Protein AF-A0A366KCQ7-F1 (afdb_monomer_lite)

Structure (mmCIF, N/CA/C/O backbone):
data_AF-A0A366KCQ7-F1
#
_entry.id   AF-A0A366KCQ7-F1
#
loop_
_atom_site.group_PDB
_atom_site.id
_atom_site.type_symbol
_atom_site.label_atom_id
_atom_site.label_alt_id
_atom_site.label_comp_id
_atom_site.label_asym_id
_atom_site.label_entity_id
_atom_site.label_seq_id
_atom_site.pdbx_PDB_ins_code
_atom_site.Cartn_x
_atom_site.Cartn_y
_atom_site.Cartn_z
_atom_site.occupancy
_atom_site.B_iso_or_equiv
_atom_site.auth_seq_id
_atom_site.auth_comp_id
_atom_site.auth_asym_id
_atom_site.auth_atom_id
_atom_site.pdbx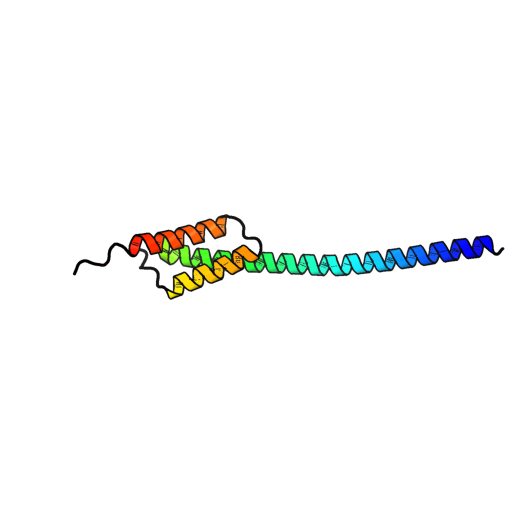_PDB_model_num
ATOM 1 N N . MET A 1 1 ? 33.353 -7.813 -54.483 1.00 62.59 1 MET A N 1
ATOM 2 C CA . MET A 1 1 ? 32.753 -6.534 -54.021 1.00 62.59 1 MET A CA 1
ATOM 3 C C . MET A 1 1 ? 31.383 -6.729 -53.371 1.00 62.59 1 MET A C 1
ATOM 5 O O . MET A 1 1 ? 31.086 -6.031 -52.416 1.00 62.59 1 MET A O 1
ATOM 9 N N . THR A 1 2 ? 30.567 -7.680 -53.828 1.00 74.12 2 THR A N 1
ATOM 10 C CA . THR A 1 2 ? 29.202 -7.935 -53.328 1.00 74.12 2 THR A CA 1
ATOM 11 C C . THR A 1 2 ? 29.137 -8.549 -51.922 1.00 74.12 2 THR A C 1
ATOM 13 O O . THR A 1 2 ? 28.289 -8.154 -51.128 1.00 74.12 2 THR A O 1
ATOM 16 N N . GLU A 1 3 ? 30.058 -9.449 -51.566 1.00 78.81 3 GLU A N 1
ATOM 17 C CA . GLU A 1 3 ? 30.060 -10.131 -50.256 1.00 78.81 3 GLU A CA 1
ATOM 18 C C . GLU A 1 3 ? 30.338 -9.182 -49.078 1.00 78.81 3 GLU A C 1
ATOM 20 O O . GLU A 1 3 ? 29.673 -9.255 -48.048 1.00 78.81 3 GLU A O 1
ATOM 25 N N . GLY A 1 4 ? 31.262 -8.228 -49.244 1.00 84.12 4 GLY A N 1
ATOM 26 C CA . GLY A 1 4 ? 31.570 -7.237 -48.205 1.00 84.12 4 GLY A CA 1
ATOM 27 C C . GLY A 1 4 ? 30.409 -6.277 -47.927 1.00 84.12 4 GLY A C 1
ATOM 28 O O . GLY A 1 4 ? 30.162 -5.915 -46.779 1.00 84.12 4 GLY A O 1
ATOM 29 N N . VAL A 1 5 ? 29.652 -5.915 -48.968 1.00 84.56 5 VAL A N 1
ATOM 30 C CA . VAL A 1 5 ? 28.453 -5.072 -48.836 1.00 84.56 5 VAL A CA 1
ATOM 31 C C . VAL A 1 5 ? 27.351 -5.824 -48.089 1.00 84.56 5 VAL A C 1
ATOM 33 O O . VAL A 1 5 ? 26.716 -5.258 -47.203 1.00 84.56 5 VAL A O 1
ATOM 36 N N . LEU A 1 6 ? 27.161 -7.113 -48.384 1.00 84.69 6 LEU A N 1
ATOM 37 C CA . LEU A 1 6 ? 26.159 -7.939 -47.712 1.00 84.69 6 LEU A CA 1
ATOM 38 C C . LEU A 1 6 ? 26.444 -8.081 -46.208 1.00 84.69 6 LEU A C 1
ATOM 40 O O . LEU A 1 6 ? 25.550 -7.872 -45.389 1.00 84.69 6 LEU A O 1
ATOM 44 N N . VAL A 1 7 ? 27.696 -8.367 -45.834 1.00 85.62 7 VAL A N 1
ATOM 45 C CA . VAL A 1 7 ? 28.110 -8.468 -44.423 1.00 85.62 7 VAL A CA 1
ATOM 46 C C . VAL A 1 7 ? 27.924 -7.134 -43.690 1.00 85.62 7 VAL A C 1
ATOM 48 O O . VAL A 1 7 ? 27.440 -7.111 -42.557 1.00 85.62 7 VAL A O 1
ATOM 51 N N . ALA A 1 8 ? 28.244 -6.008 -44.336 1.00 87.44 8 ALA A N 1
ATOM 52 C CA . ALA A 1 8 ? 28.049 -4.681 -43.754 1.00 87.44 8 ALA A CA 1
ATOM 53 C C . ALA A 1 8 ? 26.566 -4.370 -43.476 1.00 87.44 8 ALA A C 1
ATOM 55 O O . ALA A 1 8 ? 26.240 -3.842 -42.411 1.00 87.44 8 ALA A O 1
ATOM 56 N N . LEU A 1 9 ? 25.661 -4.745 -44.386 1.00 89.88 9 LEU A N 1
ATOM 57 C CA . LEU A 1 9 ? 24.218 -4.546 -44.211 1.00 89.88 9 LEU A CA 1
ATOM 58 C C . LEU A 1 9 ? 23.644 -5.404 -43.075 1.00 89.88 9 LEU A C 1
ATOM 60 O O . LEU A 1 9 ? 22.842 -4.906 -42.284 1.00 89.88 9 LEU A O 1
ATOM 64 N N . ILE A 1 10 ? 24.087 -6.659 -42.946 1.00 91.06 10 ILE A N 1
ATOM 65 C CA . ILE A 1 10 ? 23.674 -7.550 -41.849 1.00 91.06 10 ILE A CA 1
ATOM 66 C C . ILE A 1 10 ? 24.113 -6.973 -40.496 1.00 91.06 10 ILE A C 1
ATOM 68 O O . ILE A 1 10 ? 23.308 -6.896 -39.566 1.00 91.06 10 ILE A O 1
ATOM 72 N N . ASN A 1 11 ? 25.358 -6.500 -40.396 1.00 89.94 11 ASN A N 1
ATOM 73 C CA . ASN A 1 11 ? 25.870 -5.882 -39.172 1.00 89.94 11 ASN A CA 1
ATOM 74 C C . ASN A 1 11 ? 25.118 -4.591 -38.816 1.00 89.94 11 ASN A C 1
ATOM 76 O O . ASN A 1 11 ? 24.760 -4.385 -37.656 1.00 89.94 11 ASN A O 1
ATOM 80 N N . ALA A 1 12 ? 24.824 -3.741 -39.803 1.00 90.38 12 ALA A N 1
ATOM 81 C CA . ALA A 1 12 ? 24.049 -2.522 -39.587 1.00 90.38 12 ALA A CA 1
ATOM 82 C C . ALA A 1 12 ? 22.626 -2.830 -39.089 1.00 90.38 12 ALA A C 1
ATOM 84 O O . ALA A 1 12 ? 22.164 -2.227 -38.118 1.00 90.38 12 ALA A O 1
ATOM 85 N N . ALA A 1 13 ? 21.953 -3.814 -39.692 1.00 91.25 13 ALA A N 1
ATOM 86 C CA . ALA A 1 13 ? 20.631 -4.256 -39.260 1.00 91.25 13 ALA A CA 1
ATOM 87 C C . ALA A 1 13 ? 20.652 -4.812 -37.825 1.00 91.25 13 ALA A C 1
ATOM 89 O O . ALA A 1 13 ? 19.776 -4.476 -37.024 1.00 91.25 13 ALA A O 1
ATOM 90 N N . ALA A 1 14 ? 21.675 -5.596 -37.468 1.00 90.69 14 ALA A N 1
ATOM 91 C CA . ALA A 1 14 ? 21.843 -6.125 -36.116 1.00 90.69 14 ALA A CA 1
ATOM 92 C C . ALA A 1 14 ? 22.019 -5.008 -35.070 1.00 90.69 14 ALA A C 1
ATOM 94 O O . ALA A 1 14 ? 21.373 -5.043 -34.022 1.00 90.69 14 ALA A O 1
ATOM 95 N N . LEU A 1 15 ? 22.825 -3.980 -35.362 1.00 92.50 15 LEU A N 1
ATOM 96 C CA . LEU A 1 15 ? 23.023 -2.834 -34.464 1.00 92.50 15 LEU A CA 1
ATOM 97 C C . LEU A 1 15 ? 21.734 -2.030 -34.252 1.00 92.50 15 LEU A C 1
ATOM 99 O O . LEU A 1 15 ? 21.419 -1.658 -33.119 1.00 92.50 15 LEU A O 1
ATOM 103 N N . ILE A 1 16 ? 20.956 -1.812 -35.317 1.00 91.81 16 ILE A N 1
ATOM 104 C CA . ILE A 1 16 ? 19.648 -1.149 -35.230 1.00 91.81 16 ILE A CA 1
ATOM 105 C C . ILE A 1 16 ? 18.704 -1.968 -34.342 1.00 91.81 16 ILE A C 1
ATOM 107 O O . ILE A 1 16 ? 18.056 -1.418 -33.449 1.00 91.81 16 ILE A O 1
ATOM 111 N N . TRP A 1 17 ? 18.661 -3.287 -34.537 1.00 91.56 17 TRP A N 1
ATOM 112 C CA . TRP A 1 17 ? 17.789 -4.179 -33.774 1.00 91.56 17 TRP A CA 1
ATOM 113 C C . TRP A 1 17 ? 18.146 -4.204 -32.280 1.00 91.56 17 TRP A C 1
ATOM 115 O O . TRP A 1 17 ? 17.264 -4.070 -31.427 1.00 91.56 17 TRP A O 1
ATOM 125 N N . VAL A 1 18 ? 19.441 -4.273 -31.950 1.00 90.56 18 VAL A N 1
ATOM 126 C CA . VAL A 1 18 ? 19.943 -4.165 -30.569 1.00 90.56 18 VAL A CA 1
ATOM 127 C C . VAL A 1 18 ? 19.573 -2.812 -29.956 1.00 90.56 18 VAL A C 1
ATOM 129 O O . VAL A 1 18 ? 19.091 -2.769 -28.822 1.00 90.56 18 VAL A O 1
ATOM 132 N N . GLY A 1 19 ? 19.732 -1.713 -30.699 1.00 88.56 19 GLY A N 1
ATOM 133 C CA . GLY A 1 19 ? 19.352 -0.373 -30.248 1.00 88.56 19 GLY A CA 1
ATOM 134 C C . GLY A 1 19 ? 17.862 -0.260 -29.909 1.00 88.56 19 GLY A C 1
ATOM 135 O O . GLY A 1 19 ? 17.503 0.200 -28.821 1.00 88.56 19 GLY A O 1
ATOM 136 N N . VAL A 1 20 ? 16.988 -0.756 -30.792 1.00 88.50 20 VAL A N 1
ATOM 137 C CA . VAL A 1 20 ? 15.530 -0.790 -30.572 1.00 88.50 20 VAL A CA 1
ATOM 138 C C . VAL A 1 20 ? 15.175 -1.655 -29.359 1.00 88.50 20 VAL A C 1
ATOM 140 O O . VAL A 1 20 ? 14.372 -1.242 -28.517 1.00 88.50 20 VAL A O 1
ATOM 143 N N . MET A 1 21 ? 15.789 -2.833 -29.219 1.00 87.62 21 MET A N 1
ATOM 144 C CA . MET A 1 21 ? 15.562 -3.722 -28.077 1.00 87.62 21 MET A CA 1
ATOM 145 C C . MET A 1 21 ? 15.986 -3.067 -26.756 1.00 87.62 21 MET A C 1
ATOM 147 O O . MET A 1 21 ? 15.222 -3.092 -25.788 1.00 87.62 21 MET A O 1
ATOM 151 N N . GLN A 1 22 ? 17.156 -2.422 -26.709 1.00 81.88 22 GLN A N 1
ATOM 152 C CA . GLN A 1 22 ? 17.614 -1.704 -25.518 1.00 81.88 22 GLN A CA 1
ATOM 153 C C . GLN A 1 22 ? 16.706 -0.522 -25.160 1.00 81.88 22 GLN A C 1
ATOM 155 O O . GLN A 1 22 ? 16.393 -0.336 -23.981 1.00 81.88 22 GLN A O 1
ATOM 160 N N . TYR A 1 23 ? 16.237 0.246 -26.146 1.00 81.81 23 TYR A N 1
ATOM 161 C CA . TYR A 1 23 ? 15.292 1.342 -25.923 1.00 81.81 23 TYR A CA 1
ATOM 162 C C . TYR A 1 23 ? 13.985 0.840 -25.288 1.00 81.81 23 TYR A C 1
ATOM 164 O O . TYR A 1 23 ? 13.566 1.343 -24.242 1.00 81.81 23 TYR A O 1
ATOM 172 N N . ARG A 1 24 ? 13.393 -0.229 -25.843 1.00 79.69 24 ARG A N 1
ATOM 173 C CA . ARG A 1 24 ? 12.171 -0.858 -25.304 1.00 79.69 24 ARG A CA 1
ATOM 174 C C . ARG A 1 24 ? 12.372 -1.412 -23.890 1.00 79.69 24 ARG A C 1
ATOM 176 O O . ARG A 1 24 ? 11.489 -1.290 -23.040 1.00 79.69 24 ARG A O 1
ATOM 183 N N . GLN A 1 25 ? 13.539 -1.986 -23.598 1.00 76.00 25 GLN A N 1
ATOM 184 C CA . GLN A 1 25 ? 13.861 -2.458 -22.249 1.00 76.00 25 GLN A CA 1
ATOM 185 C C . GLN A 1 25 ? 14.001 -1.310 -21.243 1.00 76.00 25 GLN A C 1
ATOM 187 O O . GLN A 1 25 ? 13.545 -1.430 -20.110 1.00 76.00 25 GLN A O 1
ATOM 192 N N . ARG A 1 26 ? 14.614 -0.183 -21.622 1.00 73.88 26 ARG A N 1
ATOM 193 C CA . ARG A 1 26 ? 14.748 0.977 -20.725 1.00 73.88 26 ARG A CA 1
ATOM 194 C C . ARG A 1 26 ? 13.392 1.614 -20.434 1.00 73.88 26 ARG A C 1
ATOM 196 O O . ARG A 1 26 ? 13.095 1.870 -19.272 1.00 73.88 26 ARG A O 1
ATOM 203 N N . ALA A 1 27 ? 12.555 1.778 -21.459 1.00 73.88 27 ALA A N 1
ATOM 204 C CA . ALA A 1 27 ? 11.202 2.313 -21.312 1.00 73.88 27 ALA A CA 1
ATOM 205 C C . ALA A 1 27 ? 10.312 1.445 -20.401 1.00 73.88 27 ALA A C 1
ATOM 207 O O . ALA A 1 27 ? 9.507 1.963 -19.634 1.00 73.88 27 ALA A O 1
ATOM 208 N N . THR A 1 28 ? 10.474 0.119 -20.432 1.00 75.50 28 THR A N 1
ATOM 209 C CA . THR A 1 28 ? 9.725 -0.781 -19.536 1.00 75.50 28 THR A CA 1
ATOM 210 C C . THR A 1 28 ? 10.290 -0.798 -18.117 1.00 75.50 28 THR A C 1
ATOM 212 O O . THR A 1 28 ? 9.518 -0.837 -17.161 1.00 75.50 28 THR A O 1
ATOM 215 N N . LYS A 1 29 ? 11.617 -0.721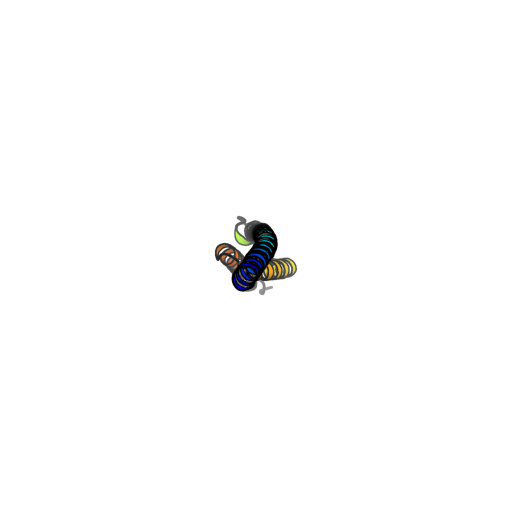 -17.947 1.00 78.94 29 LYS A N 1
ATOM 216 C CA . LYS A 1 29 ? 12.268 -0.679 -16.626 1.00 78.94 29 LYS A CA 1
ATOM 217 C C . LYS A 1 29 ? 11.892 0.566 -15.830 1.00 78.94 29 LYS A C 1
ATOM 219 O O . LYS A 1 29 ? 11.586 0.443 -14.650 1.00 78.94 29 LYS A O 1
ATOM 224 N N . THR A 1 30 ? 11.877 1.743 -16.454 1.00 77.88 30 THR A N 1
ATOM 225 C CA . THR A 1 30 ? 11.520 2.992 -15.761 1.00 77.88 30 THR A CA 1
ATOM 226 C C . THR A 1 30 ? 10.055 3.003 -15.335 1.00 77.88 30 THR A C 1
ATOM 228 O O . THR A 1 30 ? 9.759 3.362 -14.199 1.00 77.88 30 THR A O 1
ATOM 231 N N . THR A 1 31 ? 9.145 2.547 -16.198 1.00 84.50 31 THR A N 1
ATOM 232 C CA . THR A 1 31 ? 7.719 2.420 -15.864 1.00 84.50 31 THR A CA 1
ATOM 233 C C . THR A 1 31 ? 7.495 1.414 -14.738 1.00 84.50 31 THR A C 1
ATOM 235 O O . THR A 1 31 ? 6.779 1.715 -13.789 1.00 84.50 31 THR A O 1
ATOM 238 N N . ARG A 1 32 ? 8.164 0.254 -14.784 1.00 87.00 32 ARG A N 1
ATOM 239 C CA . ARG A 1 32 ? 8.093 -0.751 -13.711 1.00 87.00 32 ARG A CA 1
ATOM 240 C C . ARG A 1 32 ? 8.644 -0.227 -12.389 1.00 87.00 32 ARG A C 1
ATOM 242 O O . ARG A 1 32 ? 7.996 -0.406 -11.369 1.00 87.00 32 ARG A O 1
ATOM 249 N N . ALA A 1 33 ? 9.791 0.451 -12.401 1.00 88.19 33 ALA A N 1
ATOM 250 C CA . ALA A 1 33 ? 10.378 1.024 -11.192 1.00 88.19 33 ALA A CA 1
ATOM 251 C C . ALA A 1 33 ? 9.462 2.088 -10.563 1.00 88.19 33 ALA A C 1
ATOM 253 O O . ALA A 1 33 ? 9.279 2.106 -9.349 1.00 88.19 33 ALA A O 1
ATOM 254 N N . LYS A 1 34 ? 8.836 2.942 -11.385 1.00 90.19 34 LYS A N 1
ATOM 255 C CA . LYS A 1 34 ? 7.843 3.917 -10.910 1.00 90.19 34 LYS A CA 1
ATOM 256 C C . LYS A 1 34 ? 6.605 3.238 -10.323 1.00 90.19 34 LYS A C 1
ATOM 258 O O . LYS A 1 34 ? 6.176 3.628 -9.243 1.00 90.19 34 LYS A O 1
ATOM 263 N N . ALA A 1 35 ? 6.065 2.221 -10.997 1.00 91.44 35 ALA A N 1
ATOM 264 C CA . ALA A 1 35 ? 4.924 1.455 -10.497 1.00 91.44 35 ALA A CA 1
ATOM 265 C C . ALA A 1 35 ? 5.244 0.794 -9.148 1.00 91.44 35 ALA A C 1
ATOM 267 O O . ALA A 1 35 ? 4.508 0.984 -8.189 1.00 91.44 35 ALA A O 1
ATOM 268 N N . GLN A 1 36 ? 6.402 0.140 -9.027 1.00 92.12 36 GLN A N 1
ATOM 269 C CA . GLN A 1 36 ? 6.861 -0.456 -7.769 1.00 92.12 36 GLN A CA 1
ATOM 270 C C . GLN A 1 36 ? 7.016 0.578 -6.647 1.00 92.12 36 GLN A C 1
ATOM 272 O O . GLN A 1 36 ? 6.619 0.320 -5.514 1.00 92.12 36 GLN A O 1
ATOM 277 N N . ALA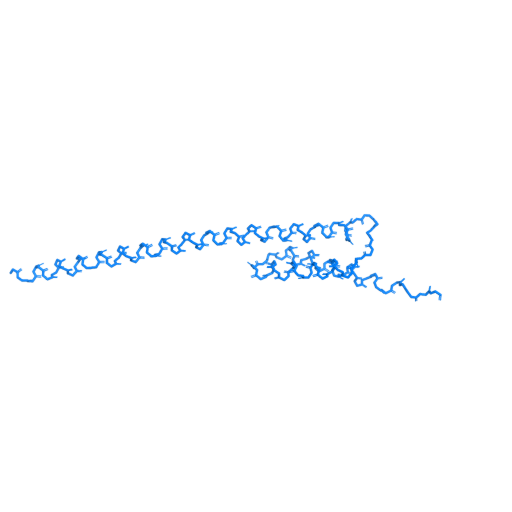 A 1 37 ? 7.564 1.760 -6.946 1.00 93.88 37 ALA A N 1
ATOM 278 C CA . ALA A 1 37 ? 7.682 2.834 -5.964 1.00 93.88 37 ALA A CA 1
ATOM 279 C C . ALA A 1 37 ? 6.303 3.334 -5.496 1.00 93.88 37 ALA A C 1
ATOM 281 O O . ALA A 1 37 ? 6.099 3.551 -4.301 1.00 93.88 37 ALA A O 1
ATOM 282 N N . MET A 1 38 ? 5.338 3.462 -6.413 1.00 95.06 38 MET A N 1
ATOM 283 C CA . MET A 1 38 ? 3.957 3.812 -6.073 1.00 95.06 38 MET A CA 1
ATOM 284 C C . MET A 1 38 ? 3.277 2.729 -5.230 1.00 95.06 38 MET A C 1
ATOM 286 O O . MET A 1 38 ? 2.664 3.049 -4.215 1.00 95.06 38 MET A O 1
ATOM 290 N N . GLU A 1 39 ? 3.412 1.456 -5.603 1.00 94.38 39 GLU A N 1
ATOM 291 C CA . GLU A 1 39 ? 2.871 0.322 -4.844 1.00 94.38 39 GLU A CA 1
ATOM 292 C C . GLU A 1 39 ? 3.482 0.237 -3.439 1.00 94.38 39 GLU A C 1
ATOM 294 O O . GLU A 1 39 ? 2.789 -0.075 -2.469 1.00 94.38 39 GLU A O 1
ATOM 299 N N . ALA A 1 40 ? 4.779 0.523 -3.298 1.00 93.44 40 ALA A N 1
ATOM 300 C CA . ALA A 1 40 ? 5.449 0.594 -2.005 1.00 93.44 40 ALA A CA 1
ATOM 301 C C . ALA A 1 40 ? 4.913 1.752 -1.147 1.00 93.44 40 ALA A C 1
ATOM 303 O O . ALA A 1 40 ? 4.615 1.549 0.031 1.00 93.44 40 ALA A O 1
ATOM 304 N N . GLY A 1 41 ? 4.733 2.938 -1.737 1.00 95.19 41 GLY A N 1
ATOM 305 C CA . GLY A 1 41 ? 4.144 4.093 -1.056 1.00 95.19 41 GLY A CA 1
ATOM 306 C C . GLY A 1 41 ? 2.704 3.838 -0.605 1.00 95.19 41 GLY A C 1
ATOM 307 O O . GLY A 1 41 ? 2.377 4.056 0.559 1.00 95.19 41 GLY A O 1
ATOM 308 N N . MET A 1 42 ? 1.864 3.292 -1.488 1.00 96.00 42 MET A N 1
ATOM 309 C CA . MET A 1 42 ? 0.469 2.962 -1.175 1.00 96.00 42 MET A CA 1
ATOM 310 C C . MET A 1 42 ? 0.378 1.951 -0.029 1.00 96.00 42 MET A C 1
ATOM 312 O O . MET A 1 42 ? -0.366 2.140 0.929 1.00 96.00 42 MET A O 1
ATOM 316 N N . ARG A 1 43 ? 1.210 0.908 -0.070 1.00 94.62 43 ARG A N 1
ATOM 317 C CA . ARG A 1 43 ? 1.306 -0.089 0.999 1.00 94.62 43 ARG A CA 1
ATOM 318 C C . ARG A 1 43 ? 1.699 0.528 2.343 1.00 94.62 43 ARG A C 1
ATOM 320 O O . ARG A 1 43 ? 1.178 0.106 3.373 1.00 94.62 43 ARG A O 1
ATOM 327 N N . ALA A 1 44 ? 2.604 1.508 2.351 1.00 94.44 44 ALA A N 1
ATOM 328 C CA . ALA A 1 44 ? 2.994 2.207 3.573 1.00 94.44 44 ALA A CA 1
ATOM 329 C C . ALA A 1 44 ? 1.831 3.024 4.161 1.00 94.44 44 ALA A C 1
ATOM 331 O O . ALA A 1 44 ? 1.622 2.986 5.373 1.00 94.44 44 ALA A O 1
ATOM 332 N N . ILE A 1 45 ? 1.045 3.693 3.310 1.00 96.31 45 ILE A N 1
ATOM 333 C CA . ILE A 1 45 ? -0.146 4.452 3.721 1.00 96.31 45 ILE A CA 1
ATOM 334 C C . ILE A 1 45 ? -1.205 3.511 4.303 1.00 96.31 45 ILE A C 1
ATOM 336 O O . ILE A 1 45 ? -1.625 3.705 5.440 1.00 96.31 45 ILE A O 1
ATOM 340 N N . LEU A 1 46 ? -1.559 2.440 3.588 1.00 96.50 46 LEU A N 1
ATOM 341 C CA . LEU A 1 46 ? -2.554 1.461 4.046 1.00 96.50 46 LEU A CA 1
ATOM 342 C C . LEU A 1 46 ? -2.143 0.805 5.374 1.00 96.50 46 LEU A C 1
ATOM 344 O O . LEU A 1 46 ? -2.952 0.651 6.285 1.00 96.50 46 LEU A O 1
ATOM 348 N N . LYS A 1 47 ? -0.854 0.475 5.534 1.00 95.31 47 LYS A N 1
ATOM 349 C CA . LYS A 1 47 ? -0.322 -0.019 6.813 1.00 95.31 47 LYS A CA 1
ATOM 350 C C . LYS A 1 47 ? -0.445 1.023 7.926 1.00 95.31 47 LYS A C 1
ATOM 352 O O . LYS A 1 47 ? -0.728 0.660 9.064 1.00 95.31 47 LYS A O 1
ATOM 357 N N . SER A 1 48 ? -0.198 2.296 7.621 1.00 96.25 48 SER A N 1
ATOM 358 C CA . SER A 1 48 ? -0.363 3.388 8.583 1.00 96.25 48 SER A CA 1
ATOM 359 C C . SER A 1 48 ? -1.816 3.527 9.033 1.00 96.25 48 SER A C 1
ATOM 361 O O . SER A 1 48 ? -2.062 3.836 10.196 1.00 96.25 48 SER A O 1
ATOM 363 N N . GLU A 1 49 ? -2.771 3.276 8.141 1.00 96.44 49 GLU A N 1
ATOM 364 C CA . GLU A 1 49 ? -4.197 3.317 8.462 1.00 96.44 49 GLU A CA 1
ATOM 365 C C . GLU A 1 49 ? -4.611 2.141 9.356 1.00 96.44 49 GLU A C 1
ATOM 367 O O . GLU A 1 49 ? -5.231 2.356 10.397 1.00 96.44 49 GLU A O 1
ATOM 372 N N . LEU A 1 50 ? -4.143 0.919 9.061 1.00 96.19 50 LEU A N 1
ATOM 373 C CA . LEU A 1 50 ? -4.302 -0.228 9.971 1.00 96.19 50 LEU A CA 1
ATOM 374 C C . LEU A 1 50 ? -3.681 0.043 11.348 1.00 96.19 50 LEU A C 1
ATOM 376 O O . LEU A 1 50 ? -4.284 -0.274 12.369 1.00 96.19 50 LEU A O 1
ATOM 380 N N . LEU A 1 51 ? -2.498 0.667 11.395 1.00 96.69 51 LEU A N 1
ATOM 381 C CA . LEU A 1 51 ? -1.864 1.093 12.648 1.00 96.69 51 LEU A CA 1
ATOM 382 C C . LEU A 1 51 ? -2.720 2.101 13.419 1.00 96.69 51 LEU A C 1
ATOM 384 O O . LEU A 1 51 ? -2.756 2.046 14.646 1.00 96.69 51 LEU A O 1
ATOM 388 N N . ALA A 1 52 ? -3.380 3.033 12.732 1.00 96.62 52 ALA A N 1
ATOM 389 C CA . ALA A 1 52 ? -4.242 4.020 13.372 1.00 96.62 52 ALA A CA 1
ATOM 390 C C . ALA A 1 52 ? -5.468 3.352 14.009 1.00 96.62 52 ALA A C 1
ATOM 392 O O . ALA A 1 52 ? -5.742 3.592 15.184 1.00 96.62 52 ALA A O 1
ATOM 393 N N . ILE A 1 53 ? -6.137 2.457 13.275 1.00 95.94 53 ILE A N 1
ATOM 394 C CA . ILE A 1 53 ? -7.262 1.666 13.796 1.00 95.94 53 ILE A CA 1
ATOM 395 C C . ILE A 1 53 ? -6.800 0.839 15.002 1.00 95.94 53 ILE A C 1
ATOM 397 O O . ILE A 1 53 ? -7.400 0.904 16.073 1.00 95.94 53 ILE A O 1
ATOM 401 N N . HIS A 1 54 ? -5.680 0.127 14.867 1.00 96.00 54 HIS A N 1
ATOM 402 C CA . HIS A 1 54 ? -5.111 -0.694 15.935 1.00 96.00 54 HIS A CA 1
ATOM 403 C C . HIS A 1 54 ? -4.796 0.115 17.202 1.00 96.00 54 HIS A C 1
ATOM 405 O O . HIS A 1 54 ? -5.136 -0.295 18.310 1.00 96.00 54 HIS A O 1
ATOM 411 N N . ARG A 1 55 ? -4.220 1.313 17.064 1.00 95.81 55 ARG A N 1
ATOM 412 C CA . ARG A 1 55 ? -3.934 2.190 18.211 1.00 95.81 55 ARG A CA 1
ATOM 413 C C . ARG A 1 55 ? -5.190 2.600 18.974 1.00 95.81 55 ARG A C 1
ATOM 415 O O . ARG A 1 55 ? -5.166 2.604 20.199 1.00 95.81 55 ARG A O 1
ATOM 422 N N . VAL A 1 56 ? -6.261 2.946 18.263 1.00 94.88 56 VAL A N 1
ATOM 423 C CA . VAL A 1 56 ? -7.507 3.430 18.878 1.00 94.88 56 VAL A CA 1
ATOM 424 C C . VAL A 1 56 ? -8.280 2.290 19.537 1.00 94.88 56 VAL A C 1
ATOM 426 O O . VAL A 1 56 ? -8.757 2.437 20.659 1.00 94.88 56 VAL A O 1
ATOM 429 N N . TYR A 1 57 ? -8.389 1.155 18.852 1.00 93.69 57 TYR A N 1
ATOM 430 C CA . TYR A 1 57 ? -9.329 0.097 19.218 1.00 93.69 57 TYR A CA 1
ATOM 431 C C . TYR A 1 57 ? -8.690 -1.125 19.886 1.00 93.69 57 TYR A C 1
ATOM 433 O O . TYR A 1 57 ? -9.410 -1.958 20.432 1.00 93.69 57 TYR A O 1
ATOM 441 N N . VAL A 1 58 ? -7.359 -1.237 19.866 1.00 92.38 58 VAL A N 1
ATOM 442 C CA . VAL A 1 58 ? -6.628 -2.371 20.456 1.00 92.38 58 VAL A CA 1
ATOM 443 C C . VAL A 1 58 ? -5.639 -1.912 21.527 1.00 92.38 58 VAL A C 1
ATOM 445 O O . VAL A 1 58 ? -5.644 -2.461 22.622 1.00 92.38 58 VAL A O 1
ATOM 448 N N . GLN A 1 59 ? -4.801 -0.904 21.249 1.00 93.12 59 GLN A N 1
ATOM 449 C CA . GLN A 1 59 ? -3.737 -0.483 22.183 1.00 93.12 59 GLN A CA 1
ATOM 450 C C . GLN A 1 59 ? -4.167 0.559 23.224 1.00 93.12 59 GLN A C 1
ATOM 452 O O . GLN A 1 59 ? -3.408 0.828 24.158 1.00 93.12 59 GLN A O 1
ATOM 457 N N . ALA A 1 60 ? -5.326 1.201 23.059 1.00 91.06 60 ALA A N 1
ATOM 458 C CA . ALA A 1 60 ? -5.765 2.223 24.001 1.00 91.06 60 ALA A CA 1
ATOM 459 C C . ALA A 1 60 ? -5.961 1.619 25.411 1.00 91.06 60 ALA A C 1
ATOM 461 O O . ALA A 1 60 ? -6.419 0.483 25.515 1.00 91.06 60 ALA A O 1
ATOM 462 N N . PRO A 1 61 ? -5.675 2.355 26.506 1.00 85.56 61 PRO A N 1
ATOM 463 C CA . PRO A 1 61 ? -5.800 1.834 27.875 1.00 85.56 61 PRO A CA 1
ATOM 464 C C . PRO A 1 61 ? -7.215 1.355 28.232 1.00 85.56 61 PRO A C 1
ATOM 466 O O . PRO A 1 61 ? -7.385 0.453 29.044 1.00 85.56 61 PRO A O 1
ATOM 469 N N . SER A 1 62 ? -8.226 1.976 27.620 1.00 86.69 62 SER A N 1
ATOM 470 C CA . SER A 1 62 ? -9.629 1.568 27.671 1.00 86.69 62 SER A CA 1
ATOM 471 C C . SER A 1 62 ? -10.201 1.710 26.257 1.00 86.69 62 SER A C 1
ATOM 473 O O . SER A 1 62 ? -10.733 2.769 25.910 1.00 86.69 62 SER A O 1
ATOM 475 N N . PRO A 1 63 ? -9.984 0.712 25.381 1.00 86.62 63 PRO A N 1
ATOM 476 C CA . PRO A 1 63 ? -10.365 0.822 23.985 1.00 86.62 63 PRO A CA 1
ATOM 477 C C . PRO A 1 63 ? -11.884 0.673 23.854 1.00 86.62 63 PRO A C 1
ATOM 479 O O . PRO A 1 63 ? -12.434 -0.292 24.399 1.00 86.62 63 PRO A O 1
ATOM 482 N N . PRO A 1 64 ? -12.568 1.562 23.113 1.00 87.88 64 PRO A N 1
ATOM 483 C CA . PRO A 1 64 ? -13.997 1.421 22.861 1.00 87.88 64 PRO A CA 1
ATOM 484 C C . PRO A 1 64 ? -14.293 0.149 22.043 1.00 87.88 64 PRO A C 1
ATOM 486 O O . PRO A 1 64 ? -13.388 -0.387 21.389 1.00 87.88 64 PRO A O 1
ATOM 489 N N . PRO A 1 65 ? -15.544 -0.352 22.051 1.00 88.19 65 PRO A N 1
ATOM 490 C CA . PRO A 1 65 ? -15.983 -1.380 21.112 1.00 88.19 65 PRO A CA 1
ATOM 491 C C . PRO A 1 65 ? -15.720 -0.947 19.669 1.00 88.19 65 PRO A C 1
ATOM 493 O O . PRO A 1 65 ? -15.831 0.236 19.350 1.00 88.19 65 PRO A O 1
ATOM 496 N N . ILE A 1 66 ? -15.365 -1.900 18.807 1.00 90.56 66 ILE A N 1
ATOM 497 C CA . ILE A 1 66 ? -15.098 -1.618 17.393 1.00 90.56 66 ILE A CA 1
ATOM 498 C C . ILE A 1 66 ? -16.438 -1.575 16.652 1.00 90.56 66 ILE A C 1
ATOM 500 O O . ILE A 1 66 ? -17.112 -2.609 16.627 1.00 90.56 66 ILE A O 1
ATOM 504 N N . PRO A 1 67 ? -16.831 -0.433 16.054 1.00 92.25 67 PRO A N 1
ATOM 505 C CA . PRO A 1 67 ? -18.017 -0.363 15.207 1.00 92.25 67 PRO A CA 1
ATOM 506 C C . PRO A 1 67 ? -17.871 -1.263 13.975 1.00 92.25 67 PRO A C 1
ATOM 508 O O . PRO A 1 67 ? -16.759 -1.446 13.470 1.00 92.25 67 PRO A O 1
ATOM 511 N N . VAL A 1 68 ? -18.986 -1.790 13.465 1.00 90.25 68 VAL A N 1
ATOM 512 C CA . VAL A 1 68 ? -18.992 -2.682 12.289 1.00 90.25 68 VAL A CA 1
ATOM 513 C C . VAL A 1 68 ? -18.392 -1.978 11.069 1.00 90.25 68 VAL A C 1
ATOM 515 O O . VAL A 1 68 ? -17.599 -2.566 10.343 1.00 90.25 68 VAL A O 1
ATOM 518 N N . GLU A 1 69 ? -18.655 -0.684 10.902 1.00 92.81 69 GLU A N 1
ATOM 519 C CA . GLU A 1 69 ? -18.131 0.115 9.793 1.00 92.81 69 GLU A CA 1
ATOM 520 C C . GLU A 1 69 ? -16.600 0.220 9.829 1.00 92.81 69 GLU A C 1
ATOM 522 O O . GLU A 1 69 ? -15.938 0.195 8.791 1.00 92.81 69 GLU A O 1
ATOM 527 N N . VAL A 1 70 ? -16.017 0.308 11.029 1.00 94.06 70 VAL A N 1
ATOM 528 C CA . VAL A 1 70 ? -14.558 0.359 11.210 1.00 94.06 70 VAL A CA 1
ATOM 529 C C . VAL A 1 70 ? -13.937 -1.009 10.936 1.00 94.06 70 VAL A C 1
ATOM 531 O O . VAL A 1 70 ? -12.833 -1.084 10.394 1.00 94.06 70 VAL A O 1
ATOM 534 N N . MET A 1 71 ? -14.637 -2.091 11.281 1.00 93.38 71 MET A N 1
ATOM 535 C CA . MET A 1 71 ? -14.216 -3.451 10.946 1.00 93.38 71 MET A CA 1
ATOM 536 C C . MET A 1 71 ? -14.203 -3.658 9.425 1.00 93.38 71 MET A C 1
ATOM 538 O O . MET A 1 71 ? -13.188 -4.100 8.884 1.00 93.38 71 MET A O 1
ATOM 542 N N . ASP A 1 72 ? -15.275 -3.270 8.733 1.00 94.94 72 ASP A N 1
ATOM 543 C CA . ASP A 1 72 ? -15.378 -3.359 7.273 1.00 94.94 72 ASP A CA 1
ATOM 544 C C . ASP A 1 72 ? -14.297 -2.519 6.579 1.00 94.94 72 ASP A C 1
ATOM 546 O O . ASP A 1 72 ? -13.664 -2.967 5.615 1.00 94.94 72 ASP A O 1
ATOM 550 N N . GLN A 1 73 ? -14.025 -1.319 7.103 1.00 95.38 73 GLN A N 1
ATOM 551 C CA . GLN A 1 73 ? -12.928 -0.476 6.636 1.00 95.38 73 GLN A CA 1
ATOM 552 C C . GLN A 1 73 ? -11.570 -1.167 6.835 1.00 95.38 73 GLN A C 1
ATOM 554 O O . GLN A 1 73 ? -10.769 -1.219 5.899 1.00 95.38 73 GLN A O 1
ATOM 559 N N . ALA A 1 74 ? -11.302 -1.727 8.019 1.00 95.94 74 ALA A N 1
ATOM 560 C CA . ALA A 1 74 ? -10.050 -2.431 8.301 1.00 95.94 74 ALA A CA 1
ATOM 561 C C . ALA A 1 74 ? -9.836 -3.626 7.356 1.00 95.94 74 ALA A C 1
ATOM 563 O O . ALA A 1 74 ? -8.727 -3.824 6.856 1.00 95.94 74 ALA A O 1
ATOM 564 N N . ASP A 1 75 ? -10.893 -4.383 7.061 1.00 96.44 75 ASP A N 1
ATOM 565 C CA . ASP A 1 75 ? -10.876 -5.517 6.134 1.00 96.44 75 ASP A CA 1
ATOM 566 C C . ASP A 1 75 ? -10.639 -5.064 4.680 1.00 96.44 75 ASP A C 1
ATOM 568 O O . ASP A 1 75 ? -9.809 -5.629 3.959 1.00 96.44 75 ASP A O 1
ATOM 572 N N . GLN A 1 76 ? -11.272 -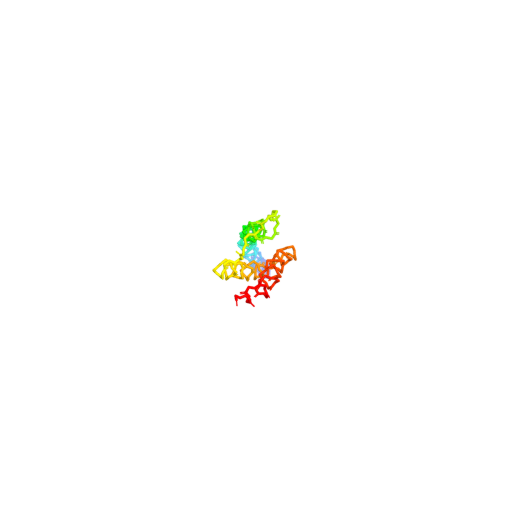3.970 4.247 1.00 97.19 76 GLN A N 1
ATOM 573 C CA . GLN A 1 76 ? -11.018 -3.385 2.928 1.00 97.19 76 GLN A CA 1
ATOM 574 C C . GLN A 1 76 ? -9.570 -2.891 2.776 1.00 97.19 76 GLN A C 1
ATOM 576 O O . GLN A 1 76 ? -8.919 -3.198 1.769 1.00 97.19 76 GLN A O 1
ATOM 581 N N . ILE A 1 77 ? -9.043 -2.179 3.777 1.00 96.56 77 ILE A N 1
ATOM 582 C CA . ILE A 1 77 ? -7.651 -1.709 3.799 1.00 96.56 77 ILE A CA 1
ATOM 583 C C . ILE A 1 77 ? -6.698 -2.902 3.763 1.00 96.56 77 ILE A C 1
ATOM 585 O O . ILE A 1 77 ? -5.746 -2.908 2.978 1.00 96.56 77 ILE A O 1
ATOM 589 N N . TYR A 1 78 ? -6.956 -3.926 4.581 1.00 96.69 78 TYR A N 1
ATOM 590 C CA . TYR A 1 78 ? -6.121 -5.117 4.642 1.00 96.69 78 TYR A CA 1
ATOM 591 C C . TYR A 1 78 ? -6.078 -5.854 3.302 1.00 96.69 78 TYR A C 1
ATOM 593 O O . TYR A 1 78 ? -4.988 -6.175 2.824 1.00 96.69 78 TYR A O 1
ATOM 601 N N . ARG A 1 79 ? -7.225 -6.062 2.645 1.00 95.81 79 ARG A N 1
ATOM 602 C CA . ARG A 1 79 ? -7.276 -6.688 1.316 1.00 95.81 79 ARG A CA 1
ATOM 603 C C . ARG A 1 79 ? -6.452 -5.922 0.285 1.00 95.81 79 ARG A C 1
ATOM 605 O O . ARG A 1 79 ? -5.654 -6.531 -0.427 1.00 95.81 79 ARG A O 1
ATOM 612 N N . ALA A 1 80 ? -6.601 -4.597 0.229 1.00 95.50 80 ALA A N 1
ATOM 613 C CA . ALA A 1 80 ? -5.833 -3.754 -0.686 1.00 95.50 80 ALA A CA 1
ATOM 614 C C . ALA A 1 80 ? -4.327 -3.814 -0.382 1.00 95.50 80 ALA A C 1
ATOM 616 O O . ALA A 1 80 ? -3.503 -3.970 -1.282 1.00 95.50 80 ALA A O 1
ATOM 617 N N . TYR A 1 81 ? -3.962 -3.760 0.897 1.00 94.88 81 TYR A N 1
ATOM 618 C CA . TYR A 1 81 ? -2.583 -3.873 1.355 1.00 94.88 81 TYR A CA 1
ATOM 619 C C . TYR A 1 81 ? -1.960 -5.230 0.991 1.00 94.88 81 TYR A C 1
ATOM 621 O O . TYR A 1 81 ? -0.831 -5.288 0.494 1.00 94.88 81 TYR A O 1
ATOM 629 N N . HIS A 1 82 ? -2.694 -6.321 1.216 1.00 94.00 82 HIS A N 1
ATOM 630 C CA . HIS A 1 82 ? -2.237 -7.678 0.945 1.00 94.00 82 HIS A CA 1
ATOM 631 C C . HIS A 1 82 ? -2.063 -7.918 -0.558 1.00 94.00 82 HIS A C 1
ATOM 633 O O . HIS A 1 82 ? -1.037 -8.459 -0.967 1.00 94.00 82 HIS A O 1
ATOM 639 N N . ALA A 1 83 ? -2.992 -7.426 -1.385 1.00 93.44 83 ALA A N 1
ATOM 640 C CA . ALA A 1 83 ? -2.924 -7.529 -2.844 1.00 93.44 83 ALA A CA 1
ATOM 641 C C . ALA A 1 83 ? -1.673 -6.864 -3.446 1.00 93.44 83 ALA A C 1
ATOM 643 O O . ALA A 1 83 ? -1.156 -7.327 -4.459 1.00 93.44 83 ALA A O 1
ATOM 644 N N . LEU A 1 84 ? -1.138 -5.821 -2.802 1.00 92.50 84 LEU A N 1
ATOM 645 C CA . LEU A 1 84 ? 0.113 -5.178 -3.220 1.00 92.50 84 LEU A CA 1
ATOM 646 C C . LEU A 1 84 ? 1.366 -6.005 -2.859 1.00 92.50 84 LEU A C 1
ATOM 648 O O . LEU A 1 84 ? 2.475 -5.639 -3.249 1.00 92.50 84 LEU A O 1
ATOM 652 N N . GLY A 1 85 ? 1.229 -7.113 -2.122 1.00 87.31 85 GLY A N 1
ATOM 653 C CA . GLY A 1 85 ? 2.320 -7.975 -1.645 1.00 87.31 85 GLY A CA 1
ATOM 654 C C . GLY A 1 85 ? 2.738 -7.677 -0.200 1.00 87.31 85 GLY A C 1
ATOM 655 O O . GLY A 1 85 ? 3.933 -7.602 0.093 1.00 87.31 85 GLY A O 1
ATOM 656 N N . GLY A 1 86 ? 1.771 -7.373 0.671 1.00 75.44 86 GLY A N 1
ATOM 657 C CA . GLY A 1 86 ? 1.970 -6.968 2.068 1.00 75.44 86 GLY A CA 1
ATOM 658 C C . GLY A 1 86 ? 3.058 -7.748 2.823 1.00 75.44 86 GLY A C 1
ATOM 659 O O . GLY A 1 86 ? 3.224 -8.951 2.646 1.00 75.44 86 GLY A O 1
ATOM 660 N N . ASN A 1 87 ? 3.805 -7.056 3.687 1.00 69.62 87 ASN A N 1
ATOM 661 C CA . ASN A 1 87 ? 4.773 -7.669 4.596 1.00 69.62 87 ASN A CA 1
ATOM 662 C C . ASN A 1 87 ? 4.089 -8.008 5.933 1.00 69.62 87 ASN A C 1
ATOM 664 O O . ASN A 1 87 ? 3.376 -7.178 6.481 1.00 69.62 87 ASN A O 1
ATOM 668 N N . GLY A 1 88 ? 4.298 -9.215 6.472 1.00 75.19 88 GLY A N 1
ATOM 669 C CA . GLY A 1 88 ? 3.482 -9.823 7.547 1.00 75.19 88 GLY A CA 1
ATOM 670 C C . GLY A 1 88 ? 3.161 -8.973 8.793 1.00 75.19 88 GLY A C 1
ATOM 671 O O . GLY A 1 88 ? 2.208 -9.270 9.501 1.00 75.19 88 GLY A O 1
ATOM 672 N N . THR A 1 89 ? 3.870 -7.868 9.041 1.00 84.62 89 THR A N 1
ATOM 673 C CA . THR A 1 89 ? 3.508 -6.876 10.067 1.00 84.62 89 THR A CA 1
ATOM 674 C C . THR A 1 89 ? 2.117 -6.258 9.868 1.00 84.62 89 THR A C 1
ATOM 676 O O . THR A 1 89 ? 1.430 -6.017 10.852 1.00 84.62 89 THR A O 1
ATOM 679 N N . GLY A 1 90 ? 1.696 -5.958 8.631 1.00 86.81 90 GLY A N 1
ATOM 680 C CA . GLY A 1 90 ? 0.353 -5.409 8.380 1.00 86.81 90 GLY A CA 1
ATOM 681 C C . GLY A 1 90 ? -0.751 -6.435 8.640 1.00 86.81 90 GLY A C 1
ATOM 682 O O . GLY A 1 90 ? -1.784 -6.101 9.211 1.00 86.81 90 GLY A O 1
ATOM 683 N N . THR A 1 91 ? -0.485 -7.698 8.299 1.00 91.56 91 THR A N 1
ATOM 684 C CA . THR A 1 91 ? -1.360 -8.836 8.612 1.00 91.56 91 THR A CA 1
ATOM 685 C C . THR A 1 91 ? -1.523 -9.021 10.115 1.00 91.56 91 THR A C 1
ATOM 687 O O . THR A 1 91 ? -2.645 -9.152 10.584 1.00 91.56 91 THR A O 1
ATOM 690 N N . HIS A 1 92 ? -0.435 -8.932 10.885 1.00 92.81 92 HIS A N 1
ATOM 691 C CA . HIS A 1 92 ? -0.504 -9.056 12.341 1.00 92.81 92 HIS A CA 1
ATOM 692 C C . HIS A 1 92 ? -1.412 -7.997 12.983 1.00 92.81 92 HIS A C 1
ATOM 694 O O . HIS A 1 92 ? -2.232 -8.320 13.835 1.00 92.81 92 HIS A O 1
ATOM 700 N N . LEU A 1 93 ? -1.310 -6.739 12.535 1.00 93.81 93 LEU A N 1
ATOM 701 C CA . LEU A 1 93 ? -2.179 -5.660 13.018 1.00 93.81 93 LEU A CA 1
ATOM 702 C C . LEU A 1 93 ? -3.651 -5.945 12.719 1.00 93.81 93 LEU A C 1
ATOM 704 O O . LEU A 1 93 ? -4.500 -5.757 13.583 1.00 93.81 93 LEU A O 1
ATOM 708 N N . TYR A 1 94 ? -3.944 -6.408 11.503 1.00 94.88 94 TYR A N 1
ATOM 709 C CA . TYR A 1 94 ? -5.300 -6.764 11.105 1.00 94.88 94 TYR A CA 1
ATOM 710 C C . TYR A 1 94 ? -5.864 -7.906 11.960 1.00 94.88 94 TYR A C 1
ATOM 712 O O . TYR A 1 94 ? -6.971 -7.796 12.481 1.00 94.88 94 TYR A O 1
ATOM 720 N N . GLU A 1 95 ? -5.090 -8.971 12.174 1.00 93.94 95 GLU A N 1
ATOM 721 C CA . GLU A 1 95 ? -5.508 -10.089 13.022 1.00 93.94 95 GLU A CA 1
ATOM 722 C C . GLU A 1 95 ? -5.802 -9.653 14.461 1.00 93.94 95 GLU A C 1
ATOM 724 O O . GLU A 1 95 ? -6.783 -10.099 15.050 1.00 93.94 95 GLU A O 1
ATOM 729 N N . GLU A 1 96 ? -4.982 -8.770 15.031 1.00 93.88 96 GLU A N 1
ATOM 730 C CA . GLU A 1 96 ? -5.214 -8.233 16.373 1.00 93.88 96 GLU A CA 1
ATOM 731 C C . GLU A 1 96 ? -6.490 -7.385 16.448 1.00 93.88 96 GLU A C 1
ATOM 733 O O . GLU A 1 96 ? -7.234 -7.508 17.421 1.00 93.88 96 GLU A O 1
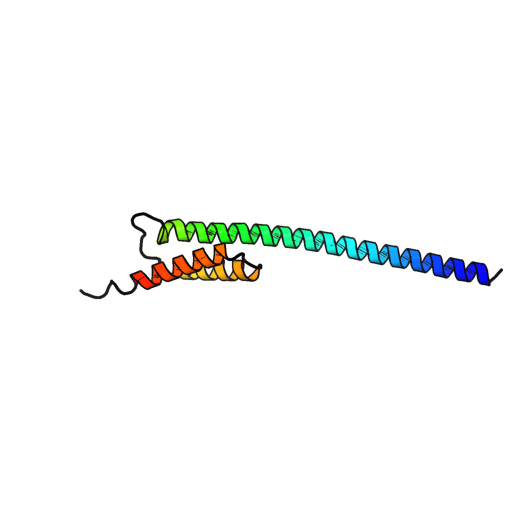ATOM 738 N N . ILE A 1 97 ? -6.793 -6.591 15.413 1.00 93.38 97 ILE A N 1
ATOM 739 C CA . ILE A 1 97 ? -8.060 -5.847 15.312 1.00 93.38 97 ILE A CA 1
ATOM 740 C C . ILE A 1 97 ? -9.249 -6.821 15.287 1.00 93.38 97 ILE A C 1
ATOM 742 O O . ILE A 1 97 ? -10.206 -6.639 16.038 1.00 93.38 97 ILE A O 1
ATOM 746 N N . MET A 1 98 ? -9.181 -7.882 14.476 1.00 92.19 98 MET A N 1
ATOM 747 C CA . MET A 1 98 ? -10.258 -8.878 14.382 1.00 92.19 98 MET A CA 1
ATOM 748 C C . MET A 1 98 ? -10.466 -9.630 15.701 1.00 92.19 98 MET A C 1
ATOM 750 O O . MET A 1 98 ? -11.599 -9.812 16.144 1.00 92.19 98 MET A O 1
ATOM 754 N N . ARG A 1 99 ? -9.378 -10.025 16.376 1.00 90.12 99 ARG A N 1
ATOM 755 C CA . ARG A 1 99 ? -9.456 -10.675 17.694 1.00 90.12 99 ARG A CA 1
ATOM 756 C C . ARG A 1 99 ? -10.075 -9.754 18.746 1.00 90.12 99 ARG A C 1
ATOM 758 O O . ARG A 1 99 ? -10.893 -10.217 19.536 1.00 90.12 99 ARG A O 1
ATOM 765 N N . ALA A 1 100 ? -9.721 -8.467 18.746 1.00 87.56 100 ALA A N 1
ATOM 766 C CA . ALA A 1 100 ? -10.277 -7.487 19.678 1.00 87.56 100 ALA A CA 1
ATOM 767 C C . ALA A 1 100 ? -11.787 -7.265 19.479 1.00 87.56 100 ALA A C 1
ATOM 769 O O . ALA A 1 100 ? -12.505 -7.038 20.452 1.00 87.56 100 ALA A O 1
ATOM 770 N N . HIS A 1 101 ? -12.280 -7.360 18.240 1.00 82.81 101 HIS A N 1
ATOM 771 C CA . HIS A 1 101 ? -13.714 -7.319 17.953 1.00 82.81 101 HIS A CA 1
ATOM 772 C C . HIS A 1 101 ? -14.433 -8.573 18.482 1.00 82.81 101 HIS A C 1
ATOM 774 O O . HIS A 1 101 ? -15.388 -8.459 19.251 1.00 82.81 101 HIS A O 1
ATOM 780 N N . LEU A 1 102 ? -13.933 -9.767 18.137 1.00 76.88 102 LEU A N 1
ATOM 781 C CA . LEU A 1 102 ? -14.540 -11.047 18.527 1.00 76.88 102 LEU A CA 1
ATOM 782 C C . LEU A 1 102 ? -14.564 -11.252 20.048 1.00 76.88 102 LEU A C 1
ATOM 784 O O . LEU A 1 102 ? -15.590 -11.640 20.595 1.00 76.88 102 LEU A O 1
ATOM 788 N N . GLY A 1 103 ? -13.474 -10.919 20.747 1.00 66.38 103 GLY A N 1
ATOM 789 C CA . GLY A 1 103 ? -13.379 -11.068 22.204 1.00 66.38 103 GLY A CA 1
ATOM 790 C C . GLY A 1 103 ? -14.305 -10.148 23.010 1.00 66.38 103 GLY A C 1
ATOM 791 O O . GLY A 1 103 ? -14.396 -10.297 24.225 1.00 66.38 103 GLY A O 1
ATOM 792 N N . ARG A 1 104 ? -14.984 -9.191 22.362 1.00 61.72 104 ARG A N 1
ATOM 793 C CA . ARG A 1 104 ? -15.914 -8.253 23.008 1.00 61.72 104 ARG A CA 1
ATOM 794 C C . ARG A 1 104 ? -17.381 -8.504 22.646 1.00 61.72 104 ARG A C 1
ATOM 796 O O . ARG A 1 104 ? -18.255 -8.070 23.391 1.00 61.72 104 ARG A O 1
ATOM 803 N N . GLY A 1 105 ? -17.654 -9.221 21.555 1.00 54.69 105 GLY A N 1
ATOM 804 C CA . GLY A 1 105 ? -19.015 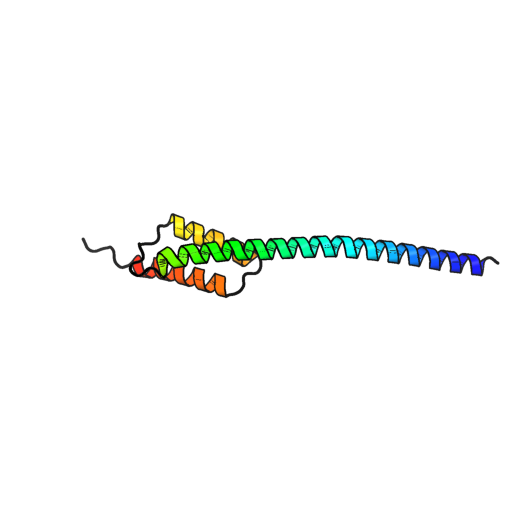-9.576 21.134 1.00 54.69 105 GLY A CA 1
ATOM 805 C C . GLY A 1 105 ? -19.738 -10.549 22.076 1.00 54.69 105 GLY A C 1
ATOM 806 O O . GLY A 1 105 ? -20.962 -10.592 22.064 1.00 54.69 105 GLY A O 1
ATOM 807 N N . GLU A 1 106 ? -19.013 -11.283 22.927 1.00 51.84 106 GLU A N 1
ATOM 808 C CA . GLU A 1 106 ? -19.589 -12.307 23.819 1.00 51.84 106 GLU A CA 1
ATOM 809 C C . GLU A 1 106 ? -19.937 -11.807 25.239 1.00 51.84 106 GLU A C 1
ATOM 811 O O . GLU A 1 106 ? -20.397 -12.587 26.065 1.00 51.84 106 GLU A O 1
ATOM 816 N N . GLY A 1 107 ? -19.743 -10.518 25.549 1.00 46.72 107 GLY A N 1
ATOM 817 C CA . GLY A 1 107 ? -19.927 -9.973 26.908 1.00 46.72 107 GLY A CA 1
ATOM 818 C C . GLY A 1 107 ? -21.152 -9.075 27.127 1.00 46.72 107 GLY A C 1
ATOM 819 O O . GLY A 1 107 ? -21.209 -8.400 28.150 1.00 46.72 107 GLY A O 1
ATOM 820 N N . GLY A 1 108 ? -22.078 -8.989 26.166 1.00 45.62 108 GLY A N 1
ATOM 821 C CA . GLY A 1 108 ? -23.146 -7.974 26.136 1.00 45.62 108 GLY A CA 1
ATOM 822 C C . GLY A 1 108 ? -24.573 -8.518 26.062 1.00 45.62 108 GLY A C 1
ATOM 823 O O . GLY A 1 108 ? -25.414 -7.891 25.426 1.00 45.62 108 GLY A O 1
ATOM 824 N N . GLY A 1 109 ? -24.837 -9.684 26.650 1.00 46.84 109 GLY A N 1
ATOM 825 C CA . GLY A 1 109 ? -26.177 -10.263 26.728 1.00 46.84 109 GLY A CA 1
ATOM 826 C C . GLY A 1 109 ? -26.432 -10.852 28.105 1.00 46.84 109 GLY A C 1
ATOM 827 O O . GLY A 1 109 ? -26.344 -12.060 28.251 1.00 46.84 109 GLY A O 1
ATOM 828 N N . ASP A 1 110 ? -26.692 -9.990 29.083 1.00 46.72 110 ASP A N 1
ATOM 829 C CA . ASP A 1 110 ? -27.394 -10.305 30.331 1.00 46.72 110 ASP A CA 1
ATOM 830 C C . ASP A 1 110 ? -27.949 -8.970 30.867 1.00 46.72 110 ASP A C 1
ATOM 832 O O . ASP A 1 110 ? -27.273 -8.247 31.604 1.00 46.72 110 ASP A O 1
ATOM 836 N N . ASP A 1 111 ? -29.152 -8.628 30.392 1.00 44.44 111 ASP A N 1
ATOM 837 C CA . ASP A 1 111 ? -30.088 -7.685 31.024 1.00 44.44 111 ASP A CA 1
ATOM 838 C C . ASP A 1 111 ? -31.077 -8.477 31.897 1.00 44.44 111 ASP A C 1
ATOM 840 O O . ASP A 1 111 ? -31.566 -9.533 31.420 1.00 44.44 111 ASP A O 1
#

Sequence (111 aa):
MTEGVLVALINAAALIWVGVMQYRQRATKTTRAKAQAMEAGMRAILKSELLAIHRVYVQAPSPPPIPVEVMDQADQIYRAYHALGGNGTGTHLYEEIMRAHLGRGEGGGDD

Secondary structure (DSSP, 8-state):
-HHHHHHHHHHHHHHHHHHHHHHHHHHHHHHHHHHHHHHHHHHHHHHHHHHHHHHHHTSSSSPPPPPHHHHHHHHHHHHHHHHTT--THHHHHHHHHHHHHHHHHTS----

Foldseek 3Di:
DVVVVVVVVVVVVVVVVVVVVVVVVVVVVVVVVVVLVVLVVLLVVLLVLLVVLCCQAPVDPDHDAQDPVNLVVLVVSLVSNVVSPHDCVSVVSNVRSVCSNVVPVPPPPDD

Organism: NCBI:txid2493120

Radius of gyration: 27.46 Å; chains: 1; bounding box: 63×17×85 Å

pLDDT: mean 86.35, std 12.5, range [44.44, 97.19]